Protein AF-A0A7W5K6G7-F1 (afdb_monomer_lite)

InterPro domains:
  IPR002514 Transposase IS3/IS911family [PF01527] (10-60)
  IPR009057 Homedomain-like superfamily [SSF46689] (6-78)

Radius of gyration: 28.11 Å; chains: 1; bounding box: 56×20×74 Å

Secondary structure (DSSP, 8-state):
-HHHHHHHHHHH-HHHHHHHTT--HHHHHHHHHHHHHHHHHHHHHHHHHHHHHHHHHHHHHHHHHHHHHHHHHHHHHHHT-

Structure (mmCIF, N/CA/C/O backbone):
data_AF-A0A7W5K6G7-F1
#
_entry.id   AF-A0A7W5K6G7-F1
#
loop_
_atom_site.group_PDB
_atom_site.id
_atom_site.type_symbol
_atom_site.label_atom_id
_atom_site.label_alt_id
_atom_site.label_comp_id
_atom_site.label_asym_id
_atom_site.label_entity_id
_atom_site.label_seq_id
_atom_site.pdbx_PDB_ins_code
_atom_site.Cartn_x
_atom_site.Cartn_y
_atom_site.Cartn_z
_atom_site.occupancy
_atom_site.B_iso_or_equiv
_atom_site.auth_seq_id
_atom_site.auth_comp_id
_atom_site.auth_asym_id
_atom_site.auth_atom_id
_atom_site.pdbx_PDB_model_num
ATOM 1 N N . TYR A 1 1 ? -18.850 9.102 14.024 1.00 82.19 1 TYR A N 1
ATOM 2 C CA . TYR A 1 1 ? -19.135 8.183 15.148 1.00 82.19 1 TYR A CA 1
ATOM 3 C C . TYR A 1 1 ? -18.015 7.186 15.471 1.00 82.19 1 TYR A C 1
ATOM 5 O O . TYR A 1 1 ? -17.426 7.313 16.532 1.00 82.19 1 TYR A O 1
ATOM 13 N N . ARG A 1 2 ? -17.671 6.189 14.626 1.00 88.94 2 ARG A N 1
ATOM 14 C CA . ARG A 1 2 ? -16.637 5.181 14.995 1.00 88.94 2 ARG A CA 1
ATOM 15 C C . ARG A 1 2 ? -15.226 5.759 15.142 1.00 88.94 2 ARG A C 1
ATOM 17 O O . ARG A 1 2 ? -14.524 5.386 16.071 1.00 88.94 2 ARG A O 1
ATOM 24 N N . GLU A 1 3 ? -14.820 6.657 14.249 1.00 90.56 3 GLU A N 1
ATOM 25 C CA . GLU A 1 3 ? -13.500 7.304 14.323 1.00 90.56 3 GLU A CA 1
ATOM 26 C C . GLU A 1 3 ? -13.388 8.232 15.535 1.00 90.56 3 GLU A C 1
ATOM 28 O O . GLU A 1 3 ? -12.404 8.169 16.260 1.00 90.56 3 GLU A O 1
ATOM 33 N N . GLU A 1 4 ? -14.431 9.012 15.827 1.00 92.44 4 GLU A N 1
ATOM 34 C CA . GLU A 1 4 ? -14.504 9.855 17.029 1.00 92.44 4 GLU A CA 1
ATOM 35 C C . GLU A 1 4 ? -14.461 9.018 18.314 1.00 92.44 4 GLU A C 1
ATOM 37 O O . GLU A 1 4 ? -13.780 9.389 19.266 1.00 92.44 4 GLU A O 1
ATOM 42 N N . ALA A 1 5 ? -15.128 7.858 18.331 1.00 93.69 5 ALA A N 1
ATOM 43 C CA . ALA A 1 5 ? -15.087 6.930 19.457 1.00 93.69 5 ALA A CA 1
ATOM 44 C C . ALA A 1 5 ? -13.684 6.340 19.677 1.00 93.69 5 ALA A C 1
ATOM 46 O O . ALA A 1 5 ? -13.245 6.198 20.819 1.00 93.69 5 ALA A O 1
ATOM 47 N N . LEU A 1 6 ? -12.965 6.027 18.594 1.00 93.81 6 LEU A N 1
ATOM 48 C CA . LEU A 1 6 ? -11.571 5.588 18.661 1.00 93.81 6 LEU A CA 1
ATOM 49 C C . LEU A 1 6 ? -10.646 6.725 19.118 1.00 93.81 6 LEU A C 1
ATOM 51 O O . LEU A 1 6 ? -9.831 6.504 20.007 1.00 93.81 6 LEU A O 1
ATOM 55 N N . ALA A 1 7 ? -10.833 7.945 18.612 1.00 94.44 7 ALA A N 1
ATOM 56 C CA . ALA A 1 7 ? -10.061 9.118 19.023 1.00 94.44 7 ALA A CA 1
ATOM 57 C C . ALA A 1 7 ? -10.291 9.484 20.500 1.00 94.44 7 ALA A C 1
ATOM 59 O O . ALA A 1 7 ? -9.362 9.879 21.206 1.00 94.44 7 ALA A O 1
ATOM 60 N N . LEU A 1 8 ? -11.522 9.330 20.998 1.00 94.12 8 LEU A N 1
ATOM 61 C CA . LEU A 1 8 ? -11.822 9.461 22.421 1.00 94.12 8 LEU A CA 1
ATOM 62 C C . LEU A 1 8 ? -11.127 8.351 23.219 1.00 94.12 8 LEU A C 1
ATOM 64 O O . LEU A 1 8 ? -10.457 8.641 24.207 1.00 94.12 8 LEU A O 1
ATOM 68 N N . ALA A 1 9 ? -11.210 7.097 22.765 1.00 93.38 9 ALA A N 1
ATOM 69 C CA . ALA A 1 9 ? -10.541 5.967 23.409 1.00 93.38 9 ALA A CA 1
ATOM 70 C C . ALA A 1 9 ? -9.008 6.095 23.441 1.00 93.38 9 ALA A C 1
ATOM 72 O O . ALA A 1 9 ? -8.393 5.606 24.389 1.00 93.38 9 ALA A O 1
ATOM 73 N N . ASP A 1 10 ? -8.392 6.759 22.463 1.00 93.06 10 ASP A N 1
ATOM 74 C CA . ASP A 1 10 ? -6.958 7.070 22.466 1.00 93.06 10 ASP A CA 1
ATOM 75 C C . ASP A 1 10 ? -6.596 8.124 23.525 1.00 93.06 10 ASP A C 1
ATOM 77 O O . ASP A 1 10 ? -5.518 8.061 24.110 1.00 93.06 10 ASP A O 1
ATOM 81 N N . ARG A 1 11 ? -7.507 9.064 23.816 1.00 95.12 11 ARG A N 1
ATOM 82 C CA . ARG A 1 11 ? -7.287 10.147 24.787 1.00 95.12 11 ARG A CA 1
ATOM 83 C C . ARG A 1 11 ? -7.574 9.738 26.230 1.00 95.12 11 ARG A C 1
ATOM 85 O O . ARG A 1 11 ? -6.802 10.074 27.120 1.00 95.12 11 ARG A O 1
ATOM 92 N N . VAL A 1 12 ? -8.700 9.064 26.470 1.00 94.62 12 VAL A N 1
ATOM 93 C CA . VAL A 1 12 ? -9.196 8.765 27.831 1.00 94.62 12 VAL A CA 1
ATOM 94 C C . VAL A 1 12 ? -9.143 7.277 28.187 1.00 94.62 12 VAL A C 1
ATOM 96 O O . VAL A 1 12 ? -9.459 6.887 29.309 1.00 94.62 12 VAL A O 1
ATOM 99 N N . GLY A 1 13 ? -8.729 6.427 27.245 1.00 92.56 13 GLY A N 1
ATOM 100 C CA . GLY A 1 13 ? -8.695 4.978 27.405 1.00 92.56 13 GLY A CA 1
ATOM 101 C C . GLY A 1 13 ? -10.014 4.296 27.027 1.00 92.56 13 GLY A C 1
ATOM 102 O O . GLY A 1 13 ? -11.111 4.836 27.181 1.00 92.56 13 GLY A O 1
ATOM 103 N N . THR A 1 14 ? -9.914 3.052 26.554 1.00 90.88 14 THR A N 1
ATOM 104 C CA . THR A 1 14 ? -11.037 2.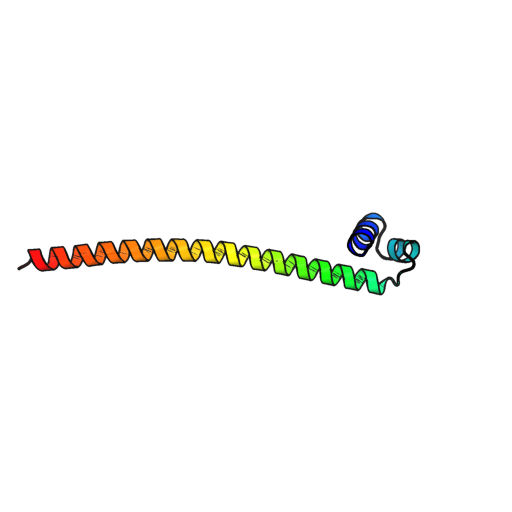287 25.982 1.00 90.88 14 THR A CA 1
ATOM 105 C C . THR A 1 14 ? -12.211 2.103 26.946 1.00 90.88 14 THR A C 1
ATOM 107 O O . THR A 1 14 ? -13.361 2.219 26.537 1.00 90.88 14 THR A O 1
ATOM 110 N N . ALA A 1 15 ? -11.947 1.849 28.231 1.00 91.44 15 ALA A N 1
ATOM 111 C CA . ALA A 1 15 ? -12.999 1.625 29.224 1.00 91.44 15 ALA A CA 1
ATOM 112 C C . ALA A 1 15 ? -13.727 2.914 29.652 1.00 91.44 15 ALA A C 1
ATOM 114 O O . ALA A 1 15 ? -14.889 2.855 30.053 1.00 91.44 15 ALA A O 1
ATOM 115 N N . ALA A 1 16 ? -13.057 4.069 29.606 1.00 94.12 16 ALA A N 1
ATOM 116 C CA . ALA A 1 16 ? -13.685 5.359 29.890 1.00 94.12 16 ALA A CA 1
ATOM 117 C C . ALA A 1 16 ? -14.524 5.816 28.691 1.00 94.12 16 ALA A C 1
ATOM 119 O O . ALA A 1 16 ? -15.707 6.097 28.856 1.00 94.12 16 ALA A O 1
ATOM 120 N N . ALA A 1 17 ? -13.958 5.738 27.483 1.00 94.81 17 ALA A N 1
ATOM 121 C CA . ALA A 1 17 ? -14.666 6.057 26.247 1.00 94.81 17 ALA A CA 1
ATOM 122 C C . ALA A 1 17 ? -15.904 5.170 26.034 1.00 94.81 17 ALA A C 1
ATOM 124 O O . ALA A 1 17 ? -16.950 5.662 25.629 1.00 94.81 17 ALA A O 1
ATOM 125 N N . ALA A 1 18 ? -15.825 3.872 26.357 1.00 94.25 18 ALA A N 1
ATOM 126 C CA . ALA A 1 18 ? -16.976 2.970 26.296 1.00 94.25 18 ALA A CA 1
ATOM 127 C C . ALA A 1 18 ? -18.129 3.442 27.196 1.00 94.25 18 ALA A C 1
ATOM 129 O O . ALA A 1 18 ? -19.273 3.491 26.755 1.00 94.25 18 ALA A O 1
ATOM 130 N N . ARG A 1 19 ? -17.822 3.828 28.443 1.00 94.81 19 ARG A N 1
ATOM 131 C CA . ARG A 1 19 ? -18.819 4.319 29.405 1.00 94.81 19 ARG A CA 1
ATOM 132 C C . ARG A 1 19 ? -19.431 5.646 28.968 1.00 94.81 19 ARG A C 1
ATOM 134 O O . ARG A 1 19 ? -20.646 5.782 29.019 1.00 94.81 19 ARG A O 1
ATOM 141 N N . GLU A 1 20 ? -18.605 6.586 28.517 1.00 94.06 20 GLU A N 1
ATOM 142 C CA . GLU A 1 20 ? -19.045 7.911 28.058 1.00 94.06 20 GLU A CA 1
ATOM 143 C C . GLU A 1 20 ? -19.942 7.827 26.815 1.00 94.06 20 GLU A C 1
ATOM 145 O O . GLU A 1 20 ? -20.910 8.571 26.688 1.00 94.06 20 GLU A O 1
ATOM 150 N N . LEU A 1 21 ? -19.665 6.871 25.926 1.00 93.50 21 LEU A N 1
ATOM 151 C CA . LEU A 1 21 ? -20.416 6.666 24.688 1.00 93.50 21 LEU A CA 1
ATOM 152 C C . LEU A 1 21 ? -21.585 5.678 24.827 1.00 93.50 21 LEU A C 1
ATOM 154 O O . LEU A 1 21 ? -22.284 5.436 23.845 1.00 93.50 21 LEU A O 1
ATOM 158 N N . GLY A 1 22 ? -21.788 5.076 26.004 1.00 93.81 22 GLY A N 1
ATOM 159 C CA . GLY A 1 22 ? -22.800 4.034 26.210 1.00 93.81 22 GLY A CA 1
ATOM 160 C C . GLY A 1 22 ? -22.555 2.762 25.382 1.00 93.81 22 GLY A C 1
ATOM 161 O O . GLY A 1 22 ? -23.496 2.044 25.051 1.00 93.81 22 GLY A O 1
ATOM 162 N N . LEU A 1 23 ? -21.299 2.492 25.017 1.00 92.50 23 LEU A N 1
ATOM 163 C CA . LEU A 1 23 ? -20.887 1.355 24.195 1.00 92.50 23 LEU A CA 1
ATOM 164 C C . LEU A 1 23 ? -20.328 0.219 25.053 1.00 92.50 23 LEU A C 1
ATOM 166 O O . LEU A 1 23 ? -19.766 0.427 26.130 1.00 92.50 23 LEU A O 1
ATOM 170 N N . GLN A 1 24 ? -20.392 -1.006 24.532 1.00 92.69 24 GLN A N 1
ATOM 171 C CA . GLN A 1 24 ? -19.695 -2.125 25.153 1.00 92.69 24 GLN A CA 1
ATOM 172 C C . GLN A 1 24 ? -18.182 -2.004 24.874 1.00 92.69 24 GLN A C 1
ATOM 174 O O . GLN A 1 24 ? -17.795 -1.810 23.718 1.00 92.69 24 GLN A O 1
ATOM 179 N N . PRO A 1 25 ? -17.288 -2.179 25.870 1.00 90.25 25 PRO A N 1
ATOM 180 C CA . PRO A 1 25 ? -15.839 -2.082 25.654 1.00 90.25 25 PRO A CA 1
ATOM 181 C C . PRO A 1 25 ? -15.312 -2.994 24.535 1.00 90.25 25 PRO A C 1
ATOM 183 O O . PRO A 1 25 ? -14.400 -2.617 23.800 1.00 90.25 25 PRO A O 1
ATOM 186 N N . SER A 1 26 ? -15.919 -4.171 24.360 1.00 92.81 26 SER A N 1
ATOM 187 C CA . SER A 1 26 ? -15.607 -5.118 23.281 1.00 92.81 26 SER A CA 1
ATOM 188 C C . SER A 1 26 ? -15.779 -4.511 21.882 1.00 92.81 26 SER A C 1
ATOM 190 O O . SER A 1 26 ? -14.983 -4.813 20.993 1.00 92.81 26 SER A O 1
ATOM 192 N N . GLN A 1 27 ? -16.766 -3.631 21.677 1.00 93.31 27 GLN A N 1
ATOM 193 C CA . GLN A 1 27 ? -17.009 -2.974 20.390 1.00 93.31 27 GLN A CA 1
ATOM 194 C C . GLN A 1 27 ? -15.856 -2.037 20.028 1.00 93.31 27 GLN A C 1
ATOM 196 O O . GLN A 1 27 ? -15.365 -2.069 18.899 1.00 93.31 27 GLN A O 1
ATOM 201 N N . LEU A 1 28 ? -15.367 -1.262 21.000 1.00 93.69 28 LEU A N 1
ATOM 202 C CA . LEU A 1 28 ? -14.211 -0.388 20.805 1.00 93.69 28 LEU 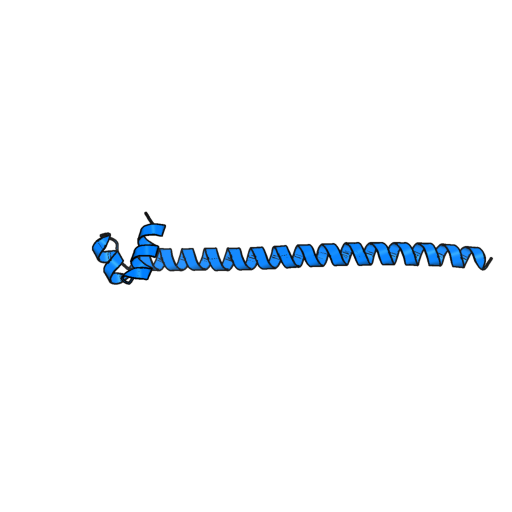A CA 1
ATOM 203 C C . LEU A 1 28 ? -12.931 -1.186 20.526 1.00 93.69 28 LEU A C 1
ATOM 205 O O . LEU A 1 28 ? -12.182 -0.822 19.620 1.00 93.69 28 LEU A O 1
ATOM 209 N N . TYR A 1 29 ? -12.700 -2.300 21.229 1.00 92.50 29 TYR A N 1
ATOM 210 C CA . TYR A 1 29 ? -11.565 -3.185 20.933 1.00 92.50 29 TYR A CA 1
ATOM 211 C C . TYR A 1 29 ? -11.627 -3.752 19.510 1.00 92.50 29 TYR A C 1
ATOM 213 O O . TYR A 1 29 ? -10.628 -3.715 18.789 1.00 92.50 29 TYR A O 1
ATOM 221 N N . GLN A 1 30 ? -12.797 -4.224 19.070 1.00 94.44 30 GLN A N 1
ATOM 222 C CA . GLN A 1 30 ? -12.980 -4.738 17.710 1.00 94.44 30 GLN A CA 1
ATOM 223 C C . GLN A 1 30 ? -12.756 -3.659 16.647 1.00 94.44 30 GLN A C 1
ATOM 225 O O . GLN A 1 30 ? -12.134 -3.925 15.618 1.00 94.44 30 GLN A O 1
ATOM 230 N N . TRP A 1 31 ? -13.250 -2.439 16.870 1.00 94.94 31 TRP A N 1
ATOM 231 C CA . TRP A 1 31 ? -13.035 -1.331 15.940 1.00 94.94 31 TRP A CA 1
ATOM 232 C C . TRP A 1 31 ? -11.568 -0.925 15.871 1.00 94.94 31 TRP A C 1
ATOM 234 O O . TRP A 1 31 ? -11.062 -0.717 14.770 1.00 94.94 31 TRP A O 1
ATOM 244 N N . ARG A 1 32 ? -10.864 -0.899 17.007 1.00 92.44 32 ARG A N 1
ATOM 245 C CA . ARG A 1 32 ? -9.428 -0.609 17.049 1.00 92.44 32 ARG A CA 1
ATOM 246 C C . ARG A 1 32 ? -8.622 -1.666 16.297 1.00 92.44 32 ARG A C 1
ATOM 248 O O . ARG A 1 32 ? -7.781 -1.317 15.475 1.00 92.44 32 ARG A O 1
ATOM 255 N N . ALA A 1 33 ? -8.927 -2.947 16.512 1.00 92.62 33 ALA A N 1
ATOM 256 C CA . ALA A 1 33 ? -8.283 -4.046 15.795 1.00 92.62 33 ALA A CA 1
ATOM 257 C C . ALA A 1 33 ? -8.498 -3.940 14.274 1.00 92.62 33 ALA A C 1
ATOM 259 O O . ALA A 1 33 ? -7.544 -4.045 13.505 1.00 92.62 33 ALA A O 1
ATOM 260 N N . LYS A 1 34 ? -9.732 -3.653 13.834 1.00 93.00 34 LYS A N 1
ATOM 261 C CA . LYS A 1 34 ? -10.050 -3.446 12.410 1.00 93.00 34 LYS A CA 1
ATOM 262 C C . LYS A 1 34 ? -9.343 -2.224 11.822 1.00 93.00 34 LYS A C 1
ATOM 264 O O . LYS A 1 34 ? -8.856 -2.294 10.696 1.00 93.00 34 LYS A O 1
ATOM 269 N N . ALA A 1 35 ? -9.271 -1.121 12.566 1.00 90.38 35 ALA A N 1
ATOM 270 C CA . ALA A 1 35 ? -8.568 0.084 12.133 1.00 90.38 35 ALA A CA 1
ATOM 271 C C . ALA A 1 35 ? -7.067 -0.185 11.943 1.00 90.38 35 ALA A C 1
ATOM 273 O O . ALA A 1 35 ? -6.511 0.161 10.902 1.00 90.38 35 ALA A O 1
ATOM 274 N N . GLN A 1 36 ? -6.437 -0.888 12.890 1.00 90.50 36 GLN A N 1
ATOM 275 C CA . GLN A 1 36 ? -5.028 -1.267 12.784 1.00 90.50 36 GLN A CA 1
ATOM 276 C C . GLN A 1 36 ? -4.775 -2.218 11.610 1.00 90.50 36 GLN A C 1
ATOM 278 O O . GLN A 1 36 ? -3.825 -2.028 10.855 1.00 90.50 36 GLN A O 1
ATOM 283 N N . GLN A 1 37 ? -5.638 -3.218 11.417 1.00 92.25 37 GLN A N 1
ATOM 284 C CA . GLN A 1 37 ? -5.527 -4.143 10.290 1.00 92.25 37 GLN A CA 1
ATOM 285 C C . GLN A 1 37 ? -5.612 -3.405 8.949 1.00 92.25 37 GLN A C 1
ATOM 287 O O . GLN A 1 37 ? -4.805 -3.662 8.056 1.00 92.25 37 GLN A O 1
ATOM 292 N N . LYS A 1 38 ? -6.555 -2.463 8.813 1.00 91.12 38 LYS A N 1
ATOM 293 C CA . LYS A 1 38 ? -6.701 -1.645 7.604 1.00 91.12 38 LYS A CA 1
ATOM 294 C C . LYS A 1 38 ? -5.458 -0.788 7.357 1.00 91.12 38 LYS A C 1
ATOM 296 O O . LYS A 1 38 ? -4.981 -0.745 6.228 1.00 91.12 38 LYS A O 1
ATOM 301 N N . LYS A 1 39 ? -4.912 -0.159 8.403 1.00 91.06 39 LYS A N 1
ATOM 302 C CA . LYS A 1 39 ? -3.680 0.636 8.313 1.00 91.06 39 LYS A CA 1
ATOM 303 C C . LYS A 1 39 ? -2.495 -0.213 7.844 1.00 91.06 39 LYS A C 1
ATOM 305 O O . LYS A 1 39 ? -1.880 0.121 6.840 1.00 91.06 39 LYS A O 1
ATOM 310 N N . ASN A 1 40 ? -2.251 -1.352 8.493 1.00 90.25 40 ASN A N 1
ATOM 311 C CA . ASN A 1 40 ? -1.165 -2.264 8.118 1.00 90.25 40 ASN A CA 1
ATOM 312 C C . ASN A 1 40 ? -1.323 -2.785 6.678 1.00 90.25 40 ASN A C 1
ATOM 314 O O . ASN A 1 40 ? -0.339 -2.947 5.960 1.00 90.25 40 ASN A O 1
ATOM 318 N N . THR A 1 41 ? -2.561 -3.059 6.252 1.00 92.06 41 THR A N 1
ATOM 319 C CA . THR A 1 41 ? -2.851 -3.495 4.877 1.00 92.06 41 THR A CA 1
ATOM 320 C C . THR A 1 41 ? -2.506 -2.389 3.883 1.00 92.06 41 THR A C 1
ATOM 322 O O . THR A 1 41 ? -1.776 -2.642 2.932 1.00 92.06 41 THR A O 1
ATOM 325 N N . SER A 1 42 ? -2.939 -1.155 4.155 1.00 92.69 42 SER A N 1
ATOM 326 C CA . SER A 1 42 ? -2.651 0.007 3.309 1.00 92.69 42 SER A CA 1
ATOM 327 C C . SER A 1 42 ? -1.152 0.308 3.207 1.00 92.69 42 SER A C 1
ATOM 329 O O . SER A 1 42 ? -0.667 0.605 2.121 1.00 92.69 42 SER A O 1
ATOM 331 N N . GLU A 1 43 ? -0.403 0.213 4.309 1.00 93.25 43 GLU A N 1
ATOM 332 C CA . GLU A 1 43 ? 1.055 0.413 4.309 1.00 93.25 43 GLU A CA 1
ATOM 333 C C . GLU A 1 43 ? 1.769 -0.657 3.473 1.00 93.25 43 GLU A C 1
ATOM 335 O O . GLU A 1 43 ? 2.667 -0.351 2.686 1.00 93.25 43 GLU A O 1
ATOM 340 N N . ARG A 1 44 ? 1.334 -1.918 3.589 1.00 94.81 44 ARG A N 1
ATOM 341 C CA . ARG A 1 44 ? 1.859 -3.016 2.773 1.00 94.81 44 ARG A CA 1
ATOM 342 C C . ARG A 1 44 ? 1.550 -2.822 1.291 1.00 94.81 44 ARG A C 1
ATOM 344 O O . ARG A 1 44 ? 2.425 -3.051 0.461 1.00 94.81 44 ARG A O 1
ATOM 351 N N . GLU A 1 45 ? 0.327 -2.425 0.954 1.00 95.69 45 GLU A N 1
ATOM 352 C CA . GLU A 1 45 ? -0.078 -2.139 -0.426 1.00 95.69 45 GLU A CA 1
ATOM 353 C C . GLU A 1 45 ? 0.753 -1.004 -1.031 1.00 95.69 45 GLU A C 1
ATOM 355 O O . GLU A 1 45 ? 1.236 -1.143 -2.154 1.00 95.69 45 GLU A O 1
ATOM 360 N N . GLN A 1 46 ? 1.001 0.068 -0.271 1.00 95.38 46 GLN A N 1
ATOM 361 C CA . GLN A 1 46 ? 1.858 1.170 -0.711 1.00 95.38 46 GLN A CA 1
ATOM 362 C C . GLN A 1 46 ? 3.294 0.699 -0.972 1.00 95.38 46 GLN A C 1
ATOM 364 O O . GLN A 1 46 ? 3.842 0.955 -2.042 1.00 95.38 46 GLN A O 1
ATOM 369 N N . SER A 1 47 ? 3.878 -0.063 -0.043 1.00 96.62 47 SER A N 1
ATOM 370 C CA . SER A 1 47 ? 5.225 -0.620 -0.212 1.00 96.62 47 SER A CA 1
ATOM 371 C C . SER A 1 47 ? 5.331 -1.521 -1.450 1.00 96.62 47 SER A C 1
ATOM 373 O O . SER A 1 47 ? 6.315 -1.446 -2.187 1.00 96.62 47 SER A O 1
ATOM 375 N N . LEU A 1 48 ? 4.308 -2.339 -1.720 1.00 98.06 48 LEU A N 1
ATOM 376 C CA . LEU A 1 48 ? 4.253 -3.167 -2.925 1.00 98.06 48 LEU A CA 1
ATOM 377 C C . LEU A 1 48 ? 4.133 -2.327 -4.202 1.00 98.06 48 LEU A C 1
ATOM 379 O O . LEU A 1 48 ? 4.747 -2.676 -5.210 1.00 98.06 48 LEU A O 1
ATOM 383 N N . ALA A 1 49 ? 3.364 -1.236 -4.180 1.00 97.50 49 ALA A N 1
ATOM 384 C CA . ALA A 1 49 ? 3.232 -0.333 -5.320 1.00 97.50 49 ALA A CA 1
ATOM 385 C C . ALA A 1 49 ? 4.560 0.369 -5.649 1.00 97.50 49 ALA A C 1
ATOM 387 O O . ALA A 1 49 ? 4.952 0.420 -6.819 1.00 97.50 49 ALA A O 1
ATOM 388 N N . ASP A 1 50 ? 5.281 0.833 -4.626 1.00 97.94 50 ASP A N 1
ATOM 389 C CA . ASP A 1 50 ? 6.584 1.486 -4.778 1.00 97.94 50 ASP A CA 1
ATOM 390 C C . ASP A 1 50 ? 7.629 0.516 -5.350 1.00 97.94 50 ASP A C 1
ATOM 392 O O . ASP A 1 50 ? 8.348 0.842 -6.302 1.00 97.94 50 ASP A O 1
ATOM 396 N N . GLU A 1 51 ? 7.662 -0.715 -4.833 1.00 98.12 51 GLU A N 1
ATOM 397 C CA . GLU A 1 51 ? 8.536 -1.775 -5.339 1.00 98.12 51 GLU A CA 1
ATOM 398 C C . GLU A 1 51 ? 8.186 -2.145 -6.788 1.00 98.12 51 GLU A C 1
ATOM 400 O O . GLU A 1 51 ? 9.068 -2.258 -7.639 1.00 98.12 51 GLU A O 1
ATOM 405 N N . ASN A 1 52 ? 6.897 -2.260 -7.118 1.00 98.50 52 ASN A N 1
ATOM 406 C CA . ASN A 1 52 ? 6.455 -2.550 -8.481 1.00 98.50 52 ASN A CA 1
ATOM 407 C C . ASN A 1 52 ? 6.879 -1.449 -9.466 1.00 98.50 52 ASN A C 1
ATOM 409 O O . ASN A 1 52 ? 7.323 -1.748 -10.577 1.00 98.50 52 ASN A O 1
ATOM 413 N N . ALA A 1 53 ? 6.783 -0.180 -9.060 1.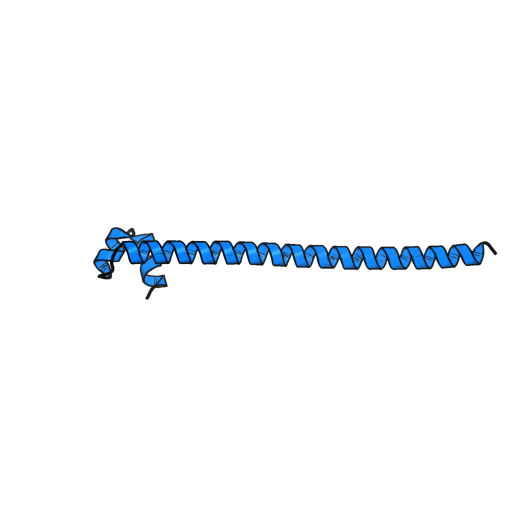00 98.50 53 ALA A N 1
ATOM 414 C CA . ALA A 1 53 ? 7.251 0.947 -9.857 1.00 98.50 53 ALA A CA 1
ATOM 415 C C . ALA A 1 53 ? 8.772 0.901 -10.067 1.00 98.50 53 ALA A C 1
ATOM 417 O O . ALA A 1 53 ? 9.241 1.128 -11.185 1.00 98.50 53 ALA A O 1
ATOM 418 N N . ARG A 1 54 ? 9.546 0.561 -9.026 1.00 98.62 54 ARG A N 1
ATOM 419 C CA . ARG A 1 54 ? 11.001 0.372 -9.131 1.00 98.62 54 ARG A CA 1
ATOM 420 C C . ARG A 1 54 ? 11.354 -0.744 -10.111 1.00 98.62 54 ARG A C 1
ATOM 422 O O . ARG A 1 54 ? 12.144 -0.516 -11.024 1.00 98.62 54 ARG A O 1
ATOM 429 N N . LEU A 1 55 ? 10.738 -1.915 -9.959 1.00 98.62 55 LEU A N 1
ATOM 430 C CA . LEU A 1 55 ? 10.988 -3.074 -10.818 1.00 98.62 55 LEU A CA 1
ATOM 431 C C . LEU A 1 55 ? 10.634 -2.787 -12.279 1.00 98.62 55 LEU A C 1
ATOM 433 O O . LEU A 1 55 ? 11.389 -3.148 -13.176 1.00 98.62 55 LEU A O 1
ATOM 437 N N . LYS A 1 56 ? 9.529 -2.081 -12.541 1.00 98.44 56 LYS A N 1
ATOM 438 C CA . LYS A 1 56 ? 9.161 -1.666 -13.904 1.00 98.44 56 LYS A CA 1
ATOM 439 C C . LYS A 1 56 ? 10.199 -0.744 -14.544 1.00 98.44 56 LYS A C 1
ATOM 441 O O . LYS A 1 56 ? 10.470 -0.898 -15.730 1.00 98.44 56 LYS A O 1
ATOM 446 N N . ARG A 1 57 ? 10.793 0.183 -13.781 1.00 98.50 57 ARG A N 1
ATOM 447 C CA . ARG A 1 57 ? 11.878 1.047 -14.283 1.00 98.50 57 ARG A CA 1
ATOM 448 C C . ARG A 1 57 ? 13.120 0.231 -14.636 1.00 98.50 57 ARG A C 1
ATOM 450 O O . ARG A 1 57 ? 13.614 0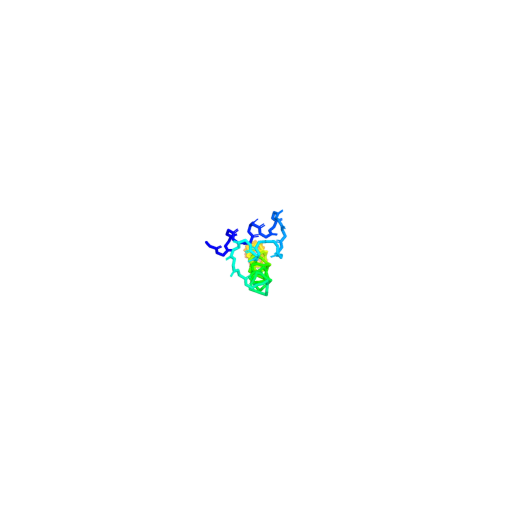.363 -15.747 1.00 98.50 57 ARG A O 1
ATOM 457 N N . GLN A 1 58 ? 13.548 -0.662 -13.744 1.00 98.31 58 GLN A N 1
ATOM 458 C CA . GLN A 1 58 ? 14.696 -1.545 -13.991 1.00 98.31 58 GLN A CA 1
ATOM 459 C C . GLN A 1 58 ? 14.472 -2.455 -15.205 1.00 98.31 58 GLN A C 1
ATOM 461 O O . GLN A 1 58 ? 15.370 -2.644 -16.018 1.00 98.31 58 GLN A O 1
ATOM 466 N N . LEU A 1 59 ? 13.261 -2.996 -15.363 1.00 98.50 59 LEU A N 1
ATOM 467 C CA . LEU A 1 59 ? 12.905 -3.803 -16.531 1.00 98.50 59 LEU A CA 1
ATOM 468 C C . LEU A 1 59 ? 12.969 -2.999 -17.832 1.00 98.50 59 LEU A C 1
ATOM 470 O O . LEU A 1 59 ? 13.426 -3.532 -18.843 1.00 98.50 59 LEU A O 1
ATOM 474 N N . ALA A 1 60 ? 12.514 -1.745 -17.822 1.00 98.12 60 ALA A N 1
ATOM 475 C CA . ALA A 1 60 ? 12.582 -0.877 -18.993 1.00 98.12 60 ALA A CA 1
ATOM 476 C C . ALA A 1 60 ? 14.036 -0.567 -19.380 1.00 98.12 60 ALA A C 1
ATOM 478 O O . ALA A 1 60 ? 14.397 -0.742 -20.541 1.00 98.12 60 ALA A O 1
ATOM 479 N N . GLU A 1 61 ? 14.869 -0.204 -18.404 1.00 98.19 61 GLU A N 1
ATOM 480 C CA . GLU A 1 61 ? 16.297 0.081 -18.587 1.00 98.19 61 GLU A CA 1
ATOM 481 C C . GLU A 1 61 ? 17.046 -1.129 -19.165 1.00 98.19 61 GLU A C 1
ATOM 483 O O . GLU A 1 61 ? 17.635 -1.048 -20.241 1.00 98.19 61 GLU A O 1
ATOM 488 N N . MET A 1 62 ? 16.907 -2.300 -18.538 1.00 97.81 62 MET A N 1
ATOM 489 C CA . MET A 1 62 ? 17.530 -3.543 -19.014 1.00 97.81 62 MET A CA 1
ATOM 490 C C . MET A 1 62 ? 17.052 -3.940 -20.417 1.00 97.81 62 MET A C 1
ATOM 492 O O . MET A 1 62 ? 17.814 -4.483 -21.219 1.00 97.81 62 MET A O 1
ATOM 496 N N . SER A 1 63 ? 15.780 -3.682 -20.737 1.00 97.75 63 SER A N 1
ATOM 497 C CA . SER A 1 63 ? 15.235 -3.961 -22.070 1.00 97.75 63 SER A CA 1
ATOM 498 C C . SER A 1 63 ? 15.846 -3.052 -23.136 1.00 97.75 63 SER A C 1
ATOM 500 O O . SER A 1 63 ? 16.107 -3.509 -24.253 1.00 97.75 63 SER A O 1
ATOM 502 N N . GLU A 1 64 ? 16.088 -1.785 -22.803 1.00 96.88 64 GLU A N 1
ATOM 503 C CA . GLU A 1 64 ? 16.754 -0.827 -23.682 1.00 96.88 64 GLU A CA 1
ATOM 504 C C . GLU A 1 64 ? 18.224 -1.199 -23.903 1.00 96.88 64 GLU A C 1
ATOM 506 O O . GLU A 1 64 ? 18.657 -1.310 -25.054 1.00 96.88 64 GLU A O 1
ATOM 511 N N . GLU A 1 65 ? 18.964 -1.494 -22.832 1.00 96.81 65 GLU A N 1
ATOM 512 C CA . GLU A 1 65 ? 20.355 -1.950 -22.916 1.00 96.81 65 GLU A CA 1
ATOM 513 C C . GLU A 1 65 ? 20.482 -3.191 -23.804 1.00 96.81 65 GLU A C 1
ATOM 515 O O . GLU A 1 65 ? 21.266 -3.216 -24.757 1.00 96.81 65 GLU A O 1
ATOM 520 N N . LEU A 1 66 ? 19.633 -4.197 -23.572 1.00 97.44 66 LEU A N 1
ATOM 521 C CA . LEU A 1 66 ? 19.602 -5.418 -24.371 1.00 97.44 66 LEU A CA 1
ATOM 522 C C . LEU A 1 66 ? 19.320 -5.125 -25.853 1.00 97.44 66 LEU A C 1
ATOM 524 O O . LEU A 1 66 ? 19.899 -5.763 -26.740 1.00 97.44 66 LEU A O 1
ATOM 528 N N . ALA A 1 67 ? 18.435 -4.171 -26.150 1.00 97.12 67 ALA A N 1
ATOM 529 C CA . ALA A 1 67 ? 18.145 -3.769 -27.522 1.00 97.12 67 ALA A CA 1
ATOM 530 C C . ALA A 1 67 ? 19.361 -3.108 -28.191 1.00 97.12 67 ALA A C 1
ATOM 532 O O . ALA A 1 67 ? 19.647 -3.402 -29.358 1.00 97.12 67 ALA A O 1
ATOM 533 N N . ILE A 1 68 ? 20.097 -2.262 -2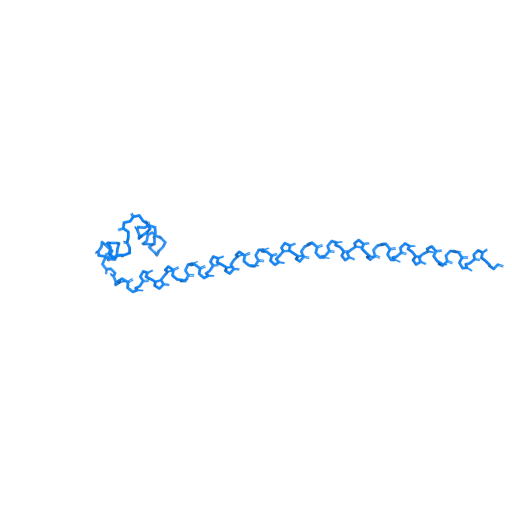7.469 1.00 96.31 68 ILE A N 1
ATOM 534 C CA . ILE A 1 68 ? 21.326 -1.622 -27.957 1.00 96.31 68 ILE A CA 1
ATOM 535 C C . ILE A 1 68 ? 22.404 -2.678 -28.223 1.00 96.31 68 ILE A C 1
ATOM 537 O O . ILE A 1 68 ? 22.949 -2.724 -29.328 1.00 96.31 68 ILE A O 1
ATOM 541 N N . THR A 1 69 ? 22.661 -3.582 -27.273 1.00 95.88 69 THR A N 1
ATOM 542 C CA . THR A 1 69 ? 23.668 -4.644 -27.431 1.00 95.88 69 THR A CA 1
ATOM 543 C C . THR A 1 69 ? 23.350 -5.550 -28.617 1.00 95.88 69 THR A C 1
ATOM 545 O O . THR A 1 69 ? 24.236 -5.862 -29.414 1.00 95.88 69 THR A O 1
ATOM 548 N N . LYS A 1 70 ? 22.080 -5.933 -28.800 1.00 96.19 70 LYS A N 1
ATOM 549 C CA . LYS A 1 70 ? 21.654 -6.731 -29.960 1.00 96.19 70 LYS A CA 1
ATOM 550 C C . LYS A 1 70 ? 21.891 -5.999 -31.280 1.00 96.19 70 LYS A C 1
ATOM 552 O O . LYS A 1 70 ? 22.400 -6.602 -32.223 1.00 96.19 70 LYS A O 1
ATOM 557 N N . LYS A 1 71 ? 21.555 -4.706 -31.360 1.00 95.75 71 LYS A N 1
ATOM 558 C CA . LYS A 1 71 ? 21.814 -3.890 -32.559 1.00 95.75 71 LYS A CA 1
ATOM 559 C C . LYS A 1 71 ? 23.310 -3.813 -32.870 1.00 95.75 71 LYS A C 1
ATOM 561 O O . LYS A 1 71 ? 23.692 -4.010 -34.022 1.00 95.75 71 LYS A O 1
ATOM 566 N N . ALA A 1 72 ? 24.142 -3.586 -31.854 1.00 94.88 72 ALA A N 1
ATOM 567 C CA . ALA A 1 72 ? 25.593 -3.546 -32.005 1.00 94.88 72 ALA A CA 1
ATOM 568 C C . ALA A 1 72 ? 26.147 -4.890 -32.503 1.00 94.88 72 ALA A C 1
ATOM 570 O O . ALA A 1 72 ? 26.883 -4.921 -33.486 1.00 94.88 72 ALA A O 1
ATOM 571 N N . ALA A 1 73 ? 25.727 -6.009 -31.904 1.00 95.31 73 ALA A N 1
ATOM 572 C CA . ALA A 1 73 ? 26.144 -7.346 -32.326 1.00 95.31 73 ALA A CA 1
ATOM 573 C C . ALA A 1 73 ? 25.809 -7.626 -33.802 1.00 95.31 73 ALA A C 1
ATOM 575 O O . ALA A 1 73 ? 26.644 -8.148 -34.539 1.00 95.31 73 ALA A O 1
ATOM 576 N N . VAL A 1 74 ? 24.615 -7.228 -34.261 1.00 95.69 74 VAL A N 1
ATOM 577 C CA . VAL A 1 74 ? 24.221 -7.356 -35.674 1.00 95.69 74 VAL A CA 1
ATOM 578 C C . VAL A 1 74 ? 25.096 -6.493 -36.585 1.00 95.69 74 VAL A C 1
ATOM 580 O O . VAL A 1 74 ? 25.486 -6.955 -37.656 1.00 95.69 74 VAL A O 1
ATOM 583 N N . TYR A 1 75 ? 25.403 -5.254 -36.188 1.00 94.12 75 TYR A N 1
ATOM 584 C CA . TYR A 1 75 ? 26.286 -4.377 -36.958 1.00 94.12 75 TYR A CA 1
ATOM 585 C C . TYR A 1 75 ? 27.690 -4.983 -37.102 1.00 94.12 75 TYR A C 1
ATOM 587 O O . TYR A 1 75 ? 28.174 -5.134 -38.222 1.00 94.12 75 TYR A O 1
ATOM 595 N N . PHE A 1 76 ? 28.294 -5.424 -35.994 1.00 92.44 76 PHE A N 1
ATOM 596 C CA . PHE A 1 76 ? 29.623 -6.042 -36.004 1.00 92.44 76 PHE A CA 1
ATOM 597 C C . PHE A 1 76 ? 29.665 -7.343 -36.813 1.00 92.44 76 PHE A C 1
ATOM 599 O O . PHE A 1 76 ? 30.604 -7.570 -37.572 1.00 92.44 76 PHE A O 1
ATOM 606 N N . ALA A 1 77 ? 28.630 -8.182 -36.722 1.00 93.81 77 ALA A N 1
ATOM 607 C CA . ALA A 1 77 ? 28.546 -9.404 -37.521 1.00 93.81 77 ALA A CA 1
ATOM 608 C C . ALA A 1 77 ? 28.485 -9.126 -39.035 1.00 93.81 77 ALA A C 1
ATOM 610 O O . ALA A 1 77 ? 28.972 -9.932 -39.825 1.00 93.81 77 ALA A O 1
ATOM 611 N N . LYS A 1 78 ? 27.897 -7.994 -39.450 1.00 90.69 78 LYS A N 1
ATOM 612 C CA . LYS A 1 78 ? 27.869 -7.571 -40.858 1.00 90.69 78 LYS A CA 1
ATOM 613 C C . LYS A 1 78 ? 29.202 -6.996 -41.329 1.00 90.69 78 LYS A C 1
ATOM 615 O O . LYS A 1 78 ? 29.541 -7.215 -42.480 1.00 90.69 78 LYS A O 1
ATOM 620 N N . SER A 1 79 ? 29.939 -6.286 -40.473 1.00 83.75 79 SER A N 1
ATOM 621 C CA .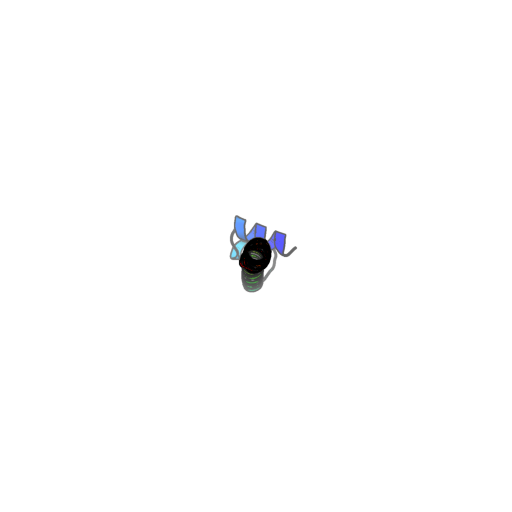 SER A 1 79 ? 31.241 -5.695 -40.826 1.00 83.75 79 SER A CA 1
ATOM 622 C C . SER A 1 79 ? 32.405 -6.694 -40.842 1.00 83.75 79 SER A C 1
ATOM 624 O O . SER A 1 79 ? 33.502 -6.333 -41.249 1.00 83.75 79 SER A O 1
ATOM 626 N N . LEU A 1 80 ? 32.194 -7.919 -40.346 1.00 80.38 80 LEU A N 1
ATOM 627 C CA . LEU A 1 80 ? 33.168 -9.021 -40.373 1.00 80.38 80 LEU A CA 1
ATOM 628 C C . LEU A 1 80 ? 33.053 -9.907 -41.631 1.00 80.38 80 LEU A C 1
ATOM 630 O O . LEU A 1 80 ? 33.799 -10.877 -41.755 1.00 80.38 80 LEU A O 1
ATOM 634 N N . LYS A 1 81 ? 32.112 -9.603 -42.531 1.00 57.16 81 LYS A N 1
ATOM 635 C CA . LYS A 1 81 ? 31.988 -10.198 -43.869 1.00 57.16 81 LYS A CA 1
ATOM 636 C C . LYS A 1 81 ? 32.499 -9.225 -44.917 1.00 57.16 81 LYS A C 1
ATOM 638 O O . LYS A 1 81 ? 33.059 -9.728 -45.911 1.00 57.16 81 LYS A O 1
#

Sequence (81 aa):
YREEALALADRVGTAAAARELGLQPSQLYQWRAKAQQKKNTSEREQSLADENARLKRQLAEMSEELAITKKAAVYFAKSLK

pLDDT: mean 93.63, std 5.33, range [57.16, 98.62]

Foldseek 3Di:
DLVVLLVVCVVPNLVVSCVVVVHDSVVNVVSVVVVVVVVVVVVVVVVVVVVVVVVVVVVVVVVVVVVVVVVVVVVVVVVVD

Organism: NCBI:txid213554